Protein AF-A0A151H145-F1 (afdb_monomer)

Foldseek 3Di:
DVVVLCVVLVVLVHDDDFDDDPPDDPLVRLVVCVVVVPQKDWADDPVCVVVQKIWIWGQDQDPPPPRPDSPDPDDDDTDGDIGHSVCVNVVVVVVCVVRNDPVVVVCCVVPVVVVVVVPVPD

pLDDT: mean 77.48, std 17.02, range [38.91, 95.38]

Mean predicted aligned error: 9.61 Å

Organism: NCBI:txid1130821

Structure (mmCIF, N/CA/C/O backbone):
data_AF-A0A151H145-F1
#
_entry.id   AF-A0A151H145-F1
#
loop_
_atom_site.group_PDB
_atom_site.id
_atom_site.type_symbol
_atom_site.label_atom_id
_atom_site.label_alt_id
_atom_site.label_comp_id
_atom_site.label_asym_id
_atom_site.label_entity_id
_atom_site.label_seq_id
_atom_site.pdbx_PDB_ins_code
_atom_site.Cartn_x
_atom_site.Cartn_y
_atom_site.Cartn_z
_atom_site.occupancy
_atom_site.B_iso_or_equiv
_atom_site.auth_seq_id
_atom_site.auth_comp_id
_atom_site.auth_asym_id
_atom_site.auth_atom_id
_atom_site.pdbx_PDB_model_num
ATOM 1 N N . ALA A 1 1 ? -4.486 -5.793 12.454 1.00 76.81 1 ALA A N 1
ATOM 2 C CA . ALA A 1 1 ? -4.922 -4.891 11.367 1.00 76.81 1 ALA A CA 1
ATOM 3 C C . ALA A 1 1 ? -3.939 -4.866 10.193 1.00 76.81 1 ALA A C 1
ATOM 5 O O . ALA A 1 1 ? -4.302 -5.355 9.131 1.00 76.81 1 ALA A O 1
ATOM 6 N N . CYS A 1 2 ? -2.694 -4.400 10.375 1.00 83.75 2 CYS A N 1
ATOM 7 C CA . CYS A 1 2 ? -1.721 -4.218 9.281 1.00 83.75 2 CYS A CA 1
ATOM 8 C C . CYS A 1 2 ? -1.494 -5.469 8.417 1.00 83.75 2 CYS A C 1
ATOM 10 O O . CYS A 1 2 ? -1.512 -5.377 7.197 1.00 83.75 2 CYS A O 1
ATOM 12 N N . MET A 1 3 ? -1.371 -6.648 9.036 1.00 87.69 3 MET A N 1
ATOM 13 C CA . MET A 1 3 ? -1.197 -7.913 8.310 1.00 87.69 3 MET A CA 1
ATOM 14 C C . MET A 1 3 ? -2.412 -8.286 7.442 1.00 87.69 3 MET A C 1
ATOM 16 O O . MET A 1 3 ? -2.244 -8.826 6.354 1.00 87.69 3 MET A O 1
ATOM 20 N N . SER A 1 4 ? -3.634 -7.967 7.886 1.00 89.25 4 SER A N 1
ATOM 21 C CA . SER A 1 4 ? -4.854 -8.222 7.103 1.00 89.25 4 SER A CA 1
ATOM 22 C C . SER A 1 4 ? -4.937 -7.291 5.892 1.00 89.25 4 SER A C 1
ATOM 24 O O . SER A 1 4 ? -5.194 -7.744 4.776 1.00 89.25 4 SER A O 1
ATOM 26 N N . VAL A 1 5 ? -4.638 -6.002 6.097 1.00 90.69 5 VAL A N 1
ATOM 27 C CA . VAL A 1 5 ? -4.595 -4.999 5.023 1.00 90.69 5 VAL A CA 1
ATOM 28 C C . VAL A 1 5 ? -3.512 -5.353 4.003 1.00 90.69 5 VAL A C 1
ATOM 30 O O . VAL A 1 5 ? -3.805 -5.428 2.813 1.00 90.69 5 VAL A O 1
ATOM 33 N N . ALA A 1 6 ? -2.297 -5.676 4.457 1.00 91.81 6 ALA A N 1
ATOM 34 C CA . ALA A 1 6 ? -1.222 -6.154 3.589 1.00 91.81 6 ALA A CA 1
ATOM 35 C C . ALA A 1 6 ? -1.636 -7.418 2.818 1.00 91.81 6 ALA A C 1
ATOM 37 O O . ALA A 1 6 ? -1.469 -7.477 1.604 1.00 91.81 6 ALA A O 1
ATOM 38 N N . GLY A 1 7 ? -2.282 -8.379 3.484 1.00 92.94 7 GLY A N 1
ATOM 39 C CA . GLY A 1 7 ? -2.840 -9.565 2.835 1.00 92.94 7 GLY A CA 1
ATOM 40 C C . GLY A 1 7 ? -3.872 -9.244 1.750 1.00 92.94 7 GLY A C 1
ATOM 41 O O . GLY A 1 7 ? -3.889 -9.901 0.710 1.00 92.94 7 GLY A O 1
ATOM 42 N N . SER A 1 8 ? -4.710 -8.224 1.951 1.00 92.44 8 SER A N 1
ATOM 43 C CA . SER A 1 8 ? -5.657 -7.747 0.933 1.00 92.44 8 SER A CA 1
ATOM 44 C C . SER A 1 8 ? -4.944 -7.169 -0.291 1.00 92.44 8 SER A C 1
ATOM 46 O O . SER A 1 8 ? -5.309 -7.481 -1.428 1.00 92.44 8 SER A O 1
ATOM 48 N N . LEU A 1 9 ? -3.882 -6.390 -0.071 1.00 93.75 9 LEU A N 1
ATOM 49 C CA . LEU A 1 9 ? -3.044 -5.846 -1.141 1.00 93.75 9 LEU A CA 1
ATOM 50 C C . LEU A 1 9 ? -2.334 -6.963 -1.920 1.00 93.75 9 LEU A C 1
ATOM 52 O O . LEU A 1 9 ? -2.397 -6.979 -3.150 1.00 93.75 9 LEU A O 1
ATOM 56 N N . TRP A 1 10 ? -1.766 -7.954 -1.227 1.00 95.00 10 TRP A N 1
ATOM 57 C CA . TRP A 1 10 ? -1.101 -9.099 -1.857 1.00 95.00 10 TRP A CA 1
ATOM 58 C C . TRP A 1 10 ? -2.048 -9.928 -2.722 1.00 95.00 10 TRP A C 1
ATOM 60 O O . TRP A 1 10 ? -1.717 -10.235 -3.864 1.00 95.00 10 TRP A O 1
ATOM 70 N N . ARG A 1 11 ? -3.260 -10.232 -2.231 1.00 95.38 11 ARG A N 1
ATOM 71 C CA . ARG A 1 11 ? -4.295 -10.924 -3.027 1.00 95.38 11 ARG A CA 1
ATOM 72 C C . ARG A 1 11 ? -4.690 -10.150 -4.284 1.00 95.38 11 ARG A C 1
ATOM 74 O O . ARG A 1 11 ? -5.147 -10.741 -5.253 1.00 95.38 11 ARG A O 1
ATOM 81 N N . ASN A 1 12 ? -4.497 -8.835 -4.271 1.00 93.94 12 ASN A N 1
ATOM 82 C CA . ASN A 1 12 ? -4.741 -7.953 -5.401 1.00 93.94 12 ASN A CA 1
ATOM 83 C C . ASN A 1 12 ? -3.520 -7.765 -6.317 1.00 93.94 12 ASN A C 1
ATOM 85 O O . ASN A 1 12 ? -3.607 -6.962 -7.247 1.00 93.94 12 ASN A O 1
ATOM 89 N N . GLY A 1 13 ? -2.413 -8.478 -6.086 1.00 91.69 13 GLY A N 1
ATOM 90 C CA . GLY A 1 13 ? -1.184 -8.368 -6.876 1.00 91.69 13 GLY A CA 1
ATOM 91 C C . GLY A 1 13 ? -0.354 -7.118 -6.569 1.00 91.69 13 GLY A C 1
ATOM 92 O O . GLY A 1 13 ? 0.502 -6.741 -7.363 1.00 91.69 13 GLY A O 1
ATOM 93 N N . ILE A 1 14 ? -0.611 -6.451 -5.441 1.00 92.38 14 ILE A N 1
ATOM 94 C CA . ILE A 1 14 ? 0.125 -5.260 -5.015 1.00 92.38 14 ILE A CA 1
ATOM 95 C C . ILE A 1 14 ? 1.194 -5.701 -4.019 1.00 92.38 14 ILE A C 1
ATOM 97 O O . ILE A 1 14 ? 0.879 -6.215 -2.945 1.00 92.38 14 ILE A O 1
ATOM 101 N N . ALA A 1 15 ? 2.461 -5.482 -4.366 1.00 9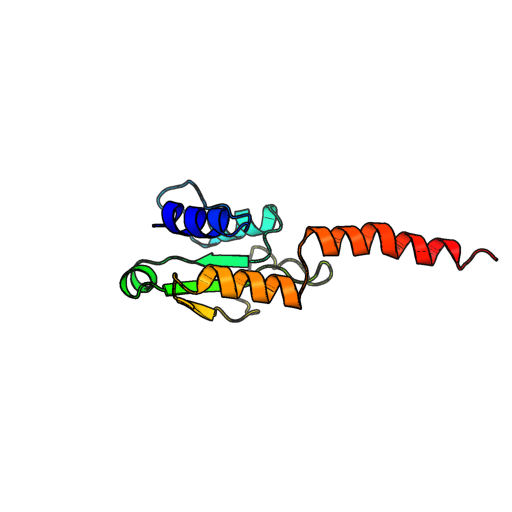1.44 15 ALA A N 1
ATOM 102 C CA . ALA A 1 15 ? 3.562 -5.687 -3.437 1.00 91.44 15 ALA A CA 1
ATOM 103 C C . ALA A 1 15 ? 3.470 -4.656 -2.303 1.00 91.44 15 ALA A C 1
ATOM 105 O O . ALA A 1 15 ? 3.462 -3.450 -2.544 1.00 91.44 15 ALA A O 1
ATOM 106 N N . ALA A 1 16 ? 3.381 -5.142 -1.069 1.00 92.19 16 ALA A N 1
ATOM 107 C CA . ALA A 1 16 ? 3.264 -4.315 0.123 1.00 92.19 16 ALA A CA 1
ATOM 108 C C . ALA A 1 16 ? 4.075 -4.926 1.265 1.00 92.19 16 ALA A C 1
ATOM 110 O O . ALA A 1 16 ? 4.171 -6.147 1.384 1.00 92.19 16 ALA A O 1
ATOM 111 N N . GLU A 1 17 ? 4.612 -4.078 2.131 1.00 90.25 17 GLU A N 1
ATOM 112 C CA . GLU A 1 17 ? 5.292 -4.481 3.357 1.00 90.25 1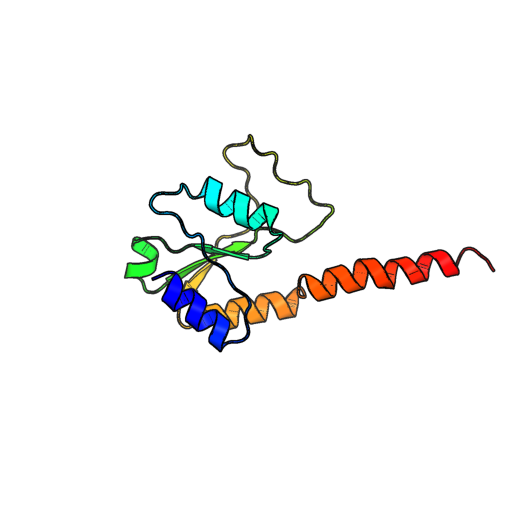7 GLU A CA 1
ATOM 113 C C . GLU A 1 17 ? 4.788 -3.615 4.510 1.00 90.25 17 GLU A C 1
ATOM 115 O O . GLU A 1 17 ? 4.341 -2.487 4.307 1.00 90.25 17 GLU A O 1
ATOM 120 N N . PHE A 1 18 ? 4.851 -4.141 5.729 1.00 88.50 18 PHE A N 1
ATOM 121 C CA . PHE A 1 18 ? 4.508 -3.398 6.935 1.00 88.50 18 PHE A CA 1
ATOM 122 C C . PHE A 1 18 ? 5.654 -3.478 7.940 1.00 88.50 18 PHE A C 1
ATOM 124 O O . PHE A 1 18 ? 6.476 -4.393 7.910 1.00 88.50 18 PHE A O 1
ATOM 131 N N . PHE A 1 19 ? 5.734 -2.488 8.824 1.00 85.06 19 PHE A N 1
ATOM 132 C CA . PHE A 1 19 ? 6.811 -2.402 9.800 1.00 85.06 19 PHE A CA 1
ATOM 133 C C . PHE A 1 19 ? 6.584 -3.379 10.971 1.00 85.06 19 PHE A C 1
ATOM 135 O O . PHE A 1 19 ? 5.546 -3.337 11.631 1.00 85.06 19 PHE A O 1
ATOM 142 N N . TYR A 1 20 ? 7.574 -4.232 11.257 1.00 73.06 20 TYR A N 1
ATOM 143 C CA . TYR A 1 20 ? 7.533 -5.261 12.309 1.00 73.06 20 TYR A CA 1
ATOM 144 C C . TYR A 1 20 ? 8.192 -4.784 13.612 1.00 73.06 20 TYR A C 1
ATOM 146 O O . TYR A 1 20 ? 9.213 -5.315 14.043 1.00 73.06 20 TYR A O 1
ATOM 154 N N . GLY A 1 21 ? 7.629 -3.764 14.256 1.00 76.94 21 GLY A N 1
ATOM 155 C CA . GLY A 1 21 ? 8.107 -3.340 15.571 1.00 76.94 21 GLY A CA 1
ATOM 156 C C . GLY A 1 21 ? 7.030 -2.641 16.380 1.00 76.94 21 GLY A C 1
ATOM 157 O O . GLY A 1 21 ? 6.473 -1.630 15.952 1.00 76.94 21 GLY A O 1
ATOM 158 N N . ALA A 1 22 ? 6.749 -3.189 17.561 1.00 72.06 22 ALA A N 1
ATOM 159 C CA . ALA A 1 22 ? 5.801 -2.610 18.499 1.00 72.06 22 ALA A CA 1
ATOM 160 C C . ALA A 1 22 ? 6.284 -1.226 18.967 1.00 72.06 22 ALA A C 1
ATOM 162 O O . ALA A 1 22 ? 7.463 -1.041 19.269 1.00 72.06 22 ALA A O 1
ATOM 163 N N . GLY A 1 23 ? 5.382 -0.241 19.002 1.00 72.12 23 GLY A N 1
ATOM 164 C CA . GLY A 1 23 ? 5.661 1.101 19.530 1.00 72.12 23 GLY A CA 1
ATOM 165 C C . GLY A 1 23 ? 6.624 1.963 18.702 1.00 72.12 23 GLY A C 1
ATOM 166 O O . GLY A 1 23 ? 7.046 3.025 19.162 1.00 72.12 23 GLY A O 1
ATOM 167 N N . ALA A 1 24 ? 6.997 1.549 17.487 1.00 79.31 24 ALA A N 1
ATOM 168 C CA . ALA A 1 24 ? 7.862 2.359 16.640 1.00 79.31 24 ALA A CA 1
ATOM 169 C C . ALA A 1 24 ? 7.142 3.629 16.164 1.00 79.31 24 ALA A C 1
ATOM 171 O O . ALA A 1 24 ? 6.093 3.558 15.522 1.00 79.31 24 ALA A O 1
ATOM 172 N N . LYS A 1 25 ? 7.742 4.793 16.441 1.00 85.56 25 LYS A N 1
ATOM 173 C CA . LYS A 1 25 ? 7.236 6.102 16.003 1.00 85.56 25 LYS A CA 1
ATOM 174 C C . LYS A 1 25 ? 7.074 6.148 14.482 1.00 85.56 25 LYS A C 1
ATOM 176 O O . LYS A 1 25 ? 7.926 5.625 13.761 1.00 85.56 25 LYS A O 1
ATOM 181 N N . LEU A 1 26 ? 6.047 6.857 14.009 1.00 83.69 26 LEU A N 1
ATOM 182 C CA . LEU A 1 26 ? 5.736 7.018 12.583 1.00 83.69 26 LEU A CA 1
ATOM 183 C C . LEU A 1 26 ? 6.962 7.438 11.757 1.00 83.69 26 LEU A C 1
ATOM 185 O O . LEU A 1 26 ? 7.228 6.825 10.731 1.00 83.69 26 LEU A O 1
ATOM 189 N N . LYS A 1 27 ? 7.773 8.384 12.259 1.00 84.56 27 LYS A N 1
ATOM 190 C CA . LYS A 1 27 ? 9.019 8.825 11.604 1.00 84.56 27 LYS A CA 1
ATOM 191 C C . LYS A 1 27 ? 9.934 7.650 11.231 1.00 84.56 27 LYS A C 1
ATOM 193 O O . LYS A 1 27 ? 10.353 7.547 10.091 1.00 84.56 27 LYS A O 1
ATOM 198 N N . LYS A 1 28 ? 10.160 6.705 12.150 1.00 86.19 28 LYS A N 1
ATOM 199 C CA . LYS A 1 28 ? 11.022 5.534 11.905 1.00 86.19 28 LYS A CA 1
ATOM 200 C C . LYS A 1 28 ? 10.438 4.594 10.844 1.00 86.19 28 LYS A C 1
ATOM 202 O O . LYS A 1 28 ? 11.185 3.987 10.080 1.00 86.19 28 LYS A O 1
ATOM 207 N N . GLN A 1 29 ? 9.111 4.460 10.803 1.00 88.19 29 GLN A N 1
ATOM 208 C CA . GLN A 1 29 ? 8.426 3.657 9.786 1.00 88.19 29 GLN A CA 1
ATOM 209 C C . GLN A 1 29 ? 8.533 4.322 8.404 1.00 88.19 29 GLN A C 1
ATOM 211 O O . GLN A 1 29 ? 8.815 3.642 7.419 1.00 88.19 29 GLN A O 1
ATOM 216 N N . MET A 1 30 ? 8.386 5.649 8.350 1.00 85.75 30 MET A N 1
ATOM 217 C CA . MET A 1 30 ? 8.582 6.447 7.137 1.00 85.75 30 MET A CA 1
ATOM 218 C C . MET A 1 30 ? 10.029 6.385 6.644 1.00 85.75 30 MET A C 1
ATOM 220 O O . MET A 1 30 ? 10.250 6.142 5.464 1.00 85.75 30 MET A O 1
ATOM 224 N N . ASP A 1 31 ? 11.011 6.520 7.538 1.00 84.50 31 ASP A N 1
ATOM 225 C CA . ASP A 1 31 ? 12.434 6.423 7.195 1.00 84.50 31 ASP A CA 1
ATOM 226 C C . ASP A 1 31 ? 12.752 5.074 6.530 1.00 84.50 31 ASP A C 1
ATOM 228 O O . ASP A 1 31 ? 13.456 5.025 5.522 1.00 84.50 31 ASP A O 1
ATOM 232 N N . MET A 1 32 ? 12.181 3.978 7.043 1.00 85.19 32 MET A N 1
ATOM 233 C CA . MET A 1 32 ? 12.315 2.645 6.448 1.00 85.19 32 MET A CA 1
ATOM 234 C C . MET A 1 32 ? 11.682 2.574 5.051 1.00 85.19 32 MET A C 1
ATOM 236 O O . MET A 1 32 ? 12.318 2.084 4.115 1.00 85.19 32 MET A O 1
ATOM 240 N N . ALA A 1 33 ? 10.467 3.105 4.884 1.00 86.75 33 ALA A N 1
ATOM 241 C CA . ALA A 1 33 ? 9.797 3.154 3.586 1.00 86.75 33 ALA A CA 1
ATOM 242 C C . ALA A 1 33 ? 10.599 3.975 2.560 1.00 86.75 33 ALA A C 1
ATOM 244 O O . ALA A 1 33 ? 10.762 3.557 1.412 1.00 86.75 33 ALA A O 1
ATOM 245 N N . CYS A 1 34 ? 11.192 5.089 2.994 1.00 83.12 34 CYS A N 1
ATOM 246 C CA . CYS A 1 34 ? 12.067 5.921 2.176 1.00 83.12 34 CYS A CA 1
ATOM 247 C C . CYS A 1 34 ? 13.363 5.207 1.779 1.00 83.12 34 CYS A C 1
ATOM 249 O O . CYS A 1 34 ? 13.733 5.225 0.605 1.00 83.12 34 CYS A O 1
ATOM 251 N N . GLN A 1 35 ? 14.034 4.535 2.719 1.00 83.62 35 GLN A N 1
ATOM 252 C CA . GLN A 1 35 ? 15.242 3.747 2.435 1.00 83.62 35 GLN A CA 1
ATOM 253 C C . GLN A 1 35 ? 14.979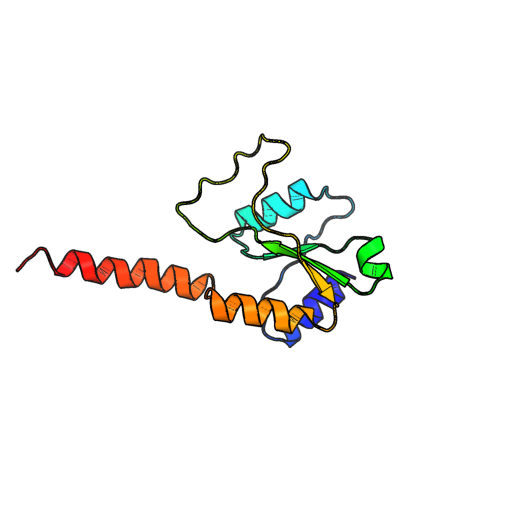 2.646 1.403 1.00 83.62 35 GLN A C 1
ATOM 255 O O . GLN A 1 35 ? 15.818 2.386 0.544 1.00 83.62 35 GLN A O 1
ATOM 260 N N . ARG A 1 36 ? 13.790 2.041 1.451 1.00 84.31 36 ARG A N 1
ATOM 261 C CA . ARG A 1 36 ? 13.351 1.005 0.508 1.00 84.31 36 ARG A CA 1
ATOM 262 C C . ARG A 1 36 ? 12.759 1.550 -0.790 1.00 84.31 36 ARG A C 1
ATOM 264 O O . ARG A 1 36 ? 12.321 0.761 -1.621 1.00 84.31 36 ARG A O 1
ATOM 271 N N . ARG A 1 37 ? 12.758 2.876 -0.984 1.00 80.62 37 ARG A N 1
ATOM 272 C CA . ARG A 1 37 ? 12.196 3.545 -2.171 1.00 80.62 37 ARG A CA 1
ATOM 273 C C . ARG A 1 37 ? 10.729 3.170 -2.418 1.00 80.62 37 ARG A C 1
ATOM 275 O O . ARG A 1 37 ? 10.300 3.009 -3.561 1.00 80.62 37 ARG A O 1
ATOM 282 N N . ILE A 1 38 ? 9.962 3.018 -1.340 1.00 87.25 38 ILE A N 1
ATOM 283 C CA . ILE A 1 38 ? 8.531 2.731 -1.415 1.00 87.25 38 ILE A CA 1
ATOM 284 C C . ILE A 1 38 ? 7.803 4.034 -1.783 1.00 87.25 38 ILE A C 1
ATOM 286 O O . ILE A 1 38 ? 7.947 5.020 -1.063 1.00 87.25 38 ILE A O 1
ATOM 290 N N . PRO A 1 39 ? 7.020 4.069 -2.875 1.00 86.75 39 PRO A N 1
ATOM 291 C CA . PRO A 1 39 ? 6.402 5.303 -3.363 1.00 86.75 39 PRO A CA 1
ATOM 292 C C . PRO A 1 39 ? 5.152 5.717 -2.579 1.00 86.75 39 PRO A C 1
ATOM 294 O O . PRO A 1 39 ? 4.813 6.896 -2.560 1.00 86.75 39 PRO A O 1
ATOM 297 N N . LEU A 1 40 ? 4.473 4.759 -1.944 1.00 89.69 40 LEU A N 1
ATOM 298 C CA . LEU A 1 40 ? 3.221 4.957 -1.221 1.00 89.69 40 LEU A CA 1
ATOM 299 C C . LEU A 1 40 ? 3.306 4.393 0.193 1.00 89.69 40 LEU A C 1
ATOM 301 O O . LEU A 1 40 ? 3.767 3.273 0.404 1.00 89.69 40 LEU A O 1
ATOM 305 N N . LEU A 1 41 ? 2.774 5.143 1.146 1.00 91.56 41 LEU A N 1
ATOM 306 C CA . LEU A 1 41 ? 2.598 4.752 2.531 1.00 91.56 41 LEU A CA 1
ATOM 307 C C . LEU A 1 41 ? 1.109 4.622 2.839 1.00 91.56 41 LEU A C 1
ATOM 309 O O . LEU A 1 41 ? 0.337 5.548 2.608 1.00 91.56 41 LEU A O 1
ATOM 313 N N . VAL A 1 42 ? 0.719 3.487 3.410 1.00 92.56 42 VAL A N 1
ATOM 314 C CA . VAL A 1 42 ? -0.621 3.286 3.967 1.00 92.56 42 VAL A CA 1
ATOM 315 C C . VAL A 1 42 ? -0.519 3.404 5.483 1.00 92.56 42 VAL A C 1
ATOM 317 O O . VAL A 1 42 ? 0.164 2.608 6.127 1.00 92.56 42 VAL A O 1
ATOM 320 N N . ILE A 1 43 ? -1.185 4.404 6.051 1.00 91.06 43 ILE A N 1
ATOM 321 C CA . ILE A 1 43 ? -1.180 4.710 7.479 1.00 91.06 43 ILE A CA 1
ATOM 322 C C . ILE A 1 43 ? -2.481 4.191 8.096 1.00 91.06 43 ILE A C 1
ATOM 324 O O . ILE A 1 43 ? -3.580 4.520 7.647 1.00 91.06 43 ILE A O 1
ATOM 328 N N . LEU A 1 44 ? -2.333 3.378 9.143 1.00 89.75 44 LEU A N 1
ATOM 329 C CA . LEU A 1 44 ? -3.426 2.764 9.896 1.00 89.75 44 LEU A CA 1
ATOM 330 C C . LEU A 1 44 ? -3.319 3.193 11.364 1.00 89.75 44 LEU A C 1
ATOM 332 O O . LEU A 1 44 ? -2.543 2.605 12.120 1.00 89.75 44 LEU A O 1
ATOM 336 N N . GLY A 1 45 ? -4.061 4.228 11.757 1.00 86.75 45 GLY A N 1
ATOM 337 C CA . GLY A 1 45 ? -4.224 4.622 13.157 1.00 86.75 45 GLY A CA 1
ATOM 338 C C . GLY A 1 45 ? -5.457 3.979 13.793 1.00 86.75 45 GLY A C 1
ATOM 339 O O . GLY A 1 45 ? -6.263 3.333 13.122 1.00 86.75 45 GLY A O 1
ATOM 340 N N . GLU A 1 46 ? -5.612 4.138 15.108 1.00 86.44 46 GLU A N 1
ATOM 341 C CA . GLU A 1 46 ? -6.772 3.594 15.831 1.00 86.44 46 GLU A CA 1
ATOM 342 C C . GLU A 1 46 ? -8.095 4.174 15.321 1.00 86.44 46 GLU A C 1
ATOM 344 O O . GLU A 1 46 ? -9.078 3.449 15.178 1.00 86.44 46 GLU A O 1
ATOM 349 N N . GLU A 1 47 ? -8.112 5.466 15.004 1.00 87.31 47 GLU A N 1
ATOM 350 C CA . GLU A 1 47 ? -9.303 6.169 14.533 1.00 87.31 47 GLU A CA 1
ATOM 351 C C . GLU A 1 47 ? -9.688 5.755 13.107 1.00 87.31 47 GLU A C 1
ATOM 353 O O . GLU A 1 47 ? -10.863 5.519 12.830 1.00 87.31 47 GLU A O 1
ATOM 358 N N . GLU A 1 48 ? -8.711 5.607 12.211 1.00 86.44 48 GLU A N 1
ATOM 359 C CA . GLU A 1 48 ? -8.938 5.114 10.849 1.00 86.44 48 GLU A CA 1
ATOM 360 C C . GLU A 1 48 ? -9.453 3.666 10.870 1.00 86.44 48 GLU A C 1
ATOM 362 O O . GLU A 1 48 ? -10.417 3.331 10.181 1.00 86.44 48 GLU A O 1
ATOM 367 N N . LEU A 1 49 ? -8.901 2.816 11.743 1.00 87.25 49 LEU A N 1
ATOM 368 C CA . LEU A 1 49 ? -9.375 1.440 11.905 1.00 87.25 49 LEU A CA 1
ATOM 369 C C . LEU A 1 49 ? -10.810 1.366 12.437 1.00 87.25 49 LEU A C 1
ATOM 371 O O . LEU A 1 49 ? -11.573 0.523 11.970 1.00 87.25 49 LEU A O 1
ATOM 375 N N . LYS A 1 50 ? -11.207 2.256 13.358 1.00 89.12 50 LYS A N 1
ATOM 376 C CA . LYS A 1 50 ? -12.606 2.357 13.818 1.00 89.12 50 LYS A CA 1
ATOM 377 C C . LYS A 1 50 ? -13.557 2.754 12.686 1.00 89.12 50 LYS A C 1
ATOM 379 O O . LYS A 1 50 ? -14.692 2.289 12.666 1.00 89.12 50 LYS A O 1
ATOM 384 N N . ARG A 1 51 ? -13.100 3.590 11.747 1.00 89.75 51 ARG A N 1
ATOM 385 C CA . ARG A 1 51 ? -13.877 4.027 10.573 1.00 89.75 51 ARG A CA 1
ATOM 386 C C . ARG A 1 51 ? -13.795 3.074 9.378 1.00 89.75 51 ARG A C 1
ATOM 388 O O . ARG A 1 51 ? -14.447 3.328 8.371 1.00 89.75 51 ARG A O 1
ATOM 395 N N . ASN A 1 52 ? -13.025 1.989 9.471 1.00 91.38 52 ASN A N 1
ATOM 396 C CA . ASN A 1 52 ? -12.719 1.104 8.343 1.00 91.38 52 ASN A CA 1
ATOM 397 C C . ASN A 1 52 ? -12.082 1.855 7.150 1.00 91.38 52 ASN A C 1
ATOM 399 O O . ASN A 1 52 ? -12.341 1.555 5.980 1.00 91.38 52 ASN A O 1
ATOM 403 N N . THR A 1 53 ? -11.239 2.843 7.453 1.00 93.50 53 THR A N 1
ATOM 404 C CA . THR A 1 53 ? -10.480 3.637 6.482 1.00 93.50 53 THR A CA 1
ATOM 405 C C . THR A 1 53 ? -8.973 3.507 6.715 1.00 93.50 53 THR A C 1
ATOM 407 O O . THR A 1 53 ? -8.506 2.911 7.687 1.00 93.50 53 THR A O 1
ATOM 410 N N . ALA A 1 54 ? -8.190 4.018 5.772 1.00 93.88 54 ALA A N 1
ATOM 411 C CA . ALA A 1 54 ? -6.752 4.202 5.861 1.00 93.88 54 ALA A CA 1
ATOM 412 C C . ALA A 1 54 ? -6.382 5.535 5.224 1.00 93.88 54 ALA A C 1
ATOM 414 O O . ALA A 1 54 ? -7.050 5.992 4.299 1.00 93.88 54 ALA A O 1
ATOM 415 N N . LYS A 1 55 ? -5.278 6.129 5.670 1.00 92.50 55 LYS A N 1
ATOM 416 C CA . LYS A 1 55 ? -4.700 7.285 4.986 1.00 92.50 55 LYS A CA 1
ATOM 417 C C . LYS A 1 55 ? -3.616 6.818 4.036 1.00 92.50 55 LYS A C 1
ATOM 419 O O . LYS A 1 55 ? -2.701 6.103 4.442 1.00 92.50 55 LYS A O 1
ATOM 424 N N . VAL A 1 56 ? -3.720 7.214 2.777 1.00 92.06 56 VAL A N 1
ATOM 425 C CA . VAL A 1 56 ? -2.701 6.958 1.765 1.00 92.06 56 VAL A CA 1
ATOM 426 C C . VAL A 1 56 ? -1.888 8.224 1.595 1.00 92.06 56 VAL A C 1
ATOM 428 O O . VAL A 1 56 ? -2.427 9.289 1.306 1.00 92.06 56 VAL A O 1
ATOM 431 N N . ARG A 1 57 ? -0.582 8.097 1.798 1.00 88.44 57 ARG A N 1
ATOM 432 C CA . ARG A 1 57 ? 0.378 9.177 1.641 1.00 88.44 57 ARG A CA 1
ATOM 433 C C . ARG A 1 57 ? 1.405 8.805 0.593 1.00 88.44 57 ARG A C 1
ATOM 435 O O . ARG A 1 57 ? 1.992 7.728 0.627 1.00 88.44 57 ARG A O 1
ATOM 442 N N . GLN A 1 58 ? 1.652 9.728 -0.309 1.00 86.19 58 GLN A N 1
ATOM 443 C CA . GLN A 1 58 ? 2.732 9.641 -1.272 1.00 86.19 58 GLN A CA 1
ATOM 444 C C . GLN A 1 58 ? 4.060 9.993 -0.591 1.00 86.19 58 GLN A C 1
ATOM 446 O O . GLN A 1 58 ? 4.111 10.854 0.286 1.00 86.19 58 GLN A O 1
ATOM 451 N N . LEU A 1 59 ? 5.107 9.232 -0.907 1.00 79.69 59 LEU A N 1
ATOM 452 C CA . LEU A 1 59 ? 6.447 9.435 -0.348 1.00 79.69 59 LEU A CA 1
ATOM 453 C C . LEU A 1 59 ? 7.471 9.838 -1.409 1.00 79.69 59 LEU A C 1
ATOM 455 O O . LEU A 1 59 ? 8.441 10.518 -1.084 1.00 79.69 59 LEU A O 1
ATOM 459 N N . TRP A 1 60 ? 7.311 9.355 -2.644 1.00 68.69 60 TRP A N 1
ATOM 460 C CA . TRP A 1 60 ? 8.284 9.563 -3.713 1.00 68.69 60 TRP A CA 1
ATOM 461 C C . TRP A 1 60 ? 7.603 9.648 -5.064 1.00 68.69 60 TRP A C 1
ATOM 463 O O . TRP A 1 60 ? 6.892 8.714 -5.448 1.00 68.69 60 TRP A O 1
ATOM 473 N N . TYR A 1 61 ? 7.951 10.685 -5.824 1.00 58.38 61 TYR A N 1
ATOM 474 C CA . TYR A 1 61 ? 7.611 10.762 -7.241 1.00 58.38 61 TYR A CA 1
ATOM 475 C C . TYR A 1 61 ? 8.747 11.032 -8.197 1.00 58.38 61 TYR A C 1
ATOM 477 O O . TYR A 1 61 ? 8.654 10.617 -9.349 1.00 58.38 61 TYR A O 1
ATOM 485 N N . ASP A 1 62 ? 9.827 11.634 -7.726 1.00 54.25 62 ASP A N 1
ATOM 486 C CA . ASP A 1 62 ? 10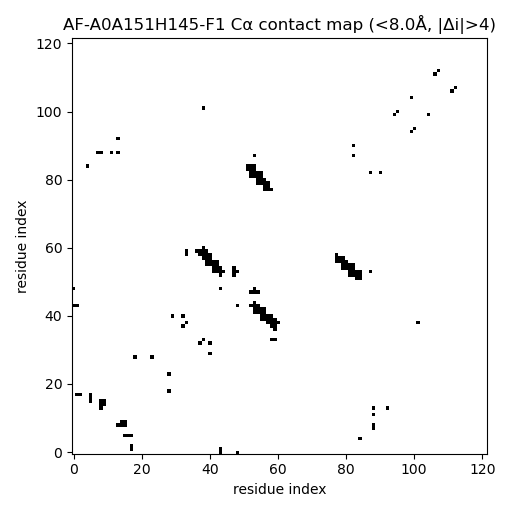.875 12.095 -8.612 1.00 54.25 62 ASP A CA 1
ATOM 487 C C . ASP A 1 62 ? 12.250 11.848 -7.989 1.00 54.25 62 ASP A C 1
ATOM 489 O O . ASP A 1 62 ? 12.413 11.959 -6.771 1.00 54.25 62 ASP A O 1
ATOM 493 N N . ASP A 1 63 ? 13.228 11.459 -8.808 1.00 51.25 63 ASP A N 1
ATOM 494 C CA . ASP A 1 63 ? 14.618 11.314 -8.346 1.00 51.25 63 ASP A CA 1
ATOM 495 C C . ASP A 1 63 ? 15.280 12.685 -8.172 1.00 51.25 63 ASP A C 1
ATOM 497 O O . ASP A 1 63 ? 16.226 12.795 -7.392 1.00 51.25 63 ASP A O 1
ATOM 501 N N . ASP A 1 64 ? 14.757 13.712 -8.855 1.00 49.31 64 ASP A N 1
ATOM 502 C CA . ASP A 1 64 ? 15.287 15.076 -8.865 1.00 49.31 64 ASP A CA 1
ATOM 503 C C . ASP A 1 64 ? 14.695 15.962 -7.754 1.00 49.31 64 ASP A C 1
ATOM 505 O O . ASP A 1 64 ? 15.227 17.031 -7.439 1.00 49.31 64 ASP A O 1
ATOM 509 N N . VAL A 1 65 ? 13.629 15.508 -7.083 1.00 52.53 65 VAL A N 1
ATOM 510 C CA . VAL A 1 65 ? 13.113 16.176 -5.883 1.00 52.53 65 VAL A CA 1
ATOM 511 C C . VAL A 1 65 ? 13.996 15.787 -4.701 1.00 52.53 65 VAL A C 1
ATOM 513 O O . VAL A 1 65 ? 14.058 14.631 -4.275 1.00 52.53 65 VAL A O 1
ATOM 516 N N . LYS A 1 66 ? 14.720 16.789 -4.191 1.00 46.78 66 LYS A N 1
ATOM 517 C CA . LYS A 1 66 ? 15.640 16.701 -3.053 1.00 46.78 66 LYS A CA 1
ATOM 518 C C . LYS A 1 66 ? 15.025 15.843 -1.946 1.00 46.78 66 LYS A C 1
ATOM 520 O O . LYS A 1 66 ? 13.923 16.128 -1.478 1.00 46.78 66 LYS A O 1
ATOM 525 N N . ARG A 1 67 ? 15.747 14.793 -1.533 1.00 51.91 67 ARG A N 1
ATOM 526 C CA . ARG A 1 67 ? 15.344 13.956 -0.393 1.00 51.91 67 ARG A CA 1
ATOM 527 C C . ARG A 1 67 ? 15.020 14.893 0.772 1.00 51.91 67 ARG A C 1
ATOM 529 O O . ARG A 1 67 ? 15.873 15.739 1.051 1.00 51.91 67 ARG A O 1
ATOM 536 N N . PRO A 1 68 ? 13.859 14.765 1.434 1.00 51.53 68 PRO A N 1
ATOM 537 C CA . PRO A 1 68 ? 13.569 15.592 2.592 1.00 51.53 68 PRO A CA 1
ATOM 538 C C . PRO A 1 68 ? 14.691 15.377 3.607 1.00 51.53 68 PRO A C 1
ATOM 540 O O . PRO A 1 68 ? 14.951 14.251 4.039 1.00 51.53 68 PRO A O 1
ATOM 543 N N . ASP A 1 69 ? 15.426 16.445 3.900 1.00 47.66 69 ASP A N 1
ATOM 544 C CA . ASP A 1 69 ? 16.500 16.429 4.880 1.00 47.66 69 ASP A CA 1
ATOM 545 C C . ASP A 1 69 ? 15.941 15.964 6.231 1.00 47.66 69 ASP A C 1
ATOM 547 O O . ASP A 1 69 ? 14.914 16.437 6.717 1.00 47.66 69 ASP A O 1
ATOM 551 N N . THR A 1 70 ? 16.615 14.991 6.847 1.00 48.38 70 THR A N 1
ATOM 552 C CA . THR A 1 70 ? 16.132 14.215 8.004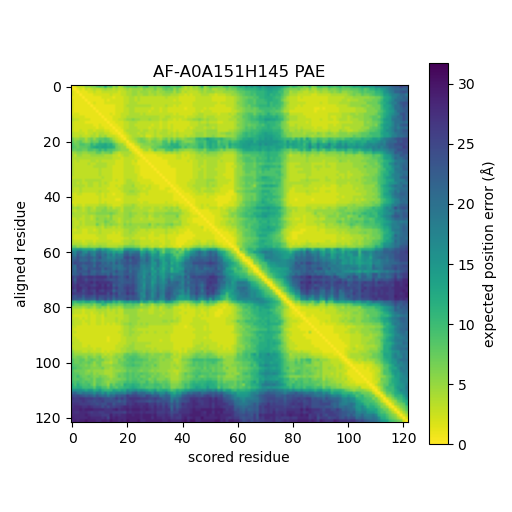 1.00 48.38 70 THR A CA 1
ATOM 553 C C . THR A 1 70 ? 15.995 15.024 9.310 1.00 48.38 70 THR A C 1
ATOM 555 O O . THR A 1 70 ? 15.848 14.435 10.389 1.00 48.38 70 THR A O 1
ATOM 558 N N . ASN A 1 71 ? 16.022 16.359 9.236 1.00 45.88 71 ASN A N 1
ATOM 559 C CA . ASN A 1 71 ? 16.082 17.269 10.377 1.00 45.88 71 ASN A CA 1
ATOM 560 C C . ASN A 1 71 ? 15.014 18.380 10.398 1.00 45.88 71 ASN A C 1
ATOM 562 O O . ASN A 1 71 ? 15.053 19.219 11.292 1.00 45.88 71 ASN A O 1
ATOM 566 N N . GLY A 1 72 ? 14.051 18.377 9.471 1.00 40.16 72 GLY A N 1
ATOM 567 C CA . GLY A 1 72 ? 12.895 19.276 9.508 1.00 40.16 72 GLY A CA 1
ATOM 568 C C . GLY A 1 72 ? 11.661 18.607 10.115 1.00 40.16 72 GLY A C 1
ATOM 569 O O . GLY A 1 72 ? 11.095 17.682 9.530 1.00 40.16 72 GLY A O 1
ATOM 570 N N . GLU A 1 73 ? 11.203 19.086 11.270 1.00 46.09 73 GLU A N 1
ATOM 571 C CA . GLU A 1 73 ? 9.784 18.994 11.619 1.00 46.09 73 GLU A CA 1
ATOM 572 C C . GLU A 1 73 ? 8.989 19.750 10.547 1.00 46.09 73 GLU A C 1
ATOM 574 O O . GLU A 1 73 ? 9.003 20.972 10.501 1.00 46.09 73 GLU A O 1
ATOM 579 N N . GLY A 1 74 ? 8.328 19.003 9.661 1.00 49.25 74 GLY A N 1
ATOM 580 C CA . GLY A 1 74 ? 7.297 19.520 8.765 1.00 49.25 74 GLY A CA 1
ATOM 581 C C . GLY A 1 74 ? 7.789 20.373 7.592 1.00 49.25 74 GLY A C 1
ATOM 582 O O . GLY A 1 74 ? 7.971 21.578 7.698 1.00 49.25 74 GLY A O 1
ATOM 583 N N . SER A 1 75 ? 7.828 19.771 6.408 1.00 38.91 75 SER A N 1
ATOM 584 C CA . SER A 1 75 ? 7.277 20.387 5.193 1.00 38.91 75 SER A CA 1
ATOM 585 C C . SER A 1 75 ? 6.876 19.245 4.259 1.00 38.91 75 SER A C 1
ATOM 587 O O . SER A 1 75 ? 7.707 18.448 3.846 1.00 38.91 75 SER A O 1
ATOM 589 N N . ALA A 1 76 ? 5.588 18.919 4.172 1.00 46.47 76 ALA A N 1
ATOM 590 C CA . ALA A 1 76 ? 4.591 19.670 3.406 1.00 46.47 76 ALA A CA 1
ATOM 591 C C . ALA A 1 76 ? 4.829 19.494 1.904 1.00 46.47 76 ALA A C 1
ATOM 593 O O . ALA A 1 76 ? 5.268 20.384 1.189 1.00 46.47 76 ALA A O 1
ATOM 594 N N . GLY A 1 77 ? 4.499 18.296 1.455 1.00 42.34 77 GLY A N 1
ATOM 595 C CA . GLY A 1 77 ? 4.154 17.986 0.088 1.00 42.34 77 GLY A CA 1
ATOM 596 C C . GLY A 1 77 ? 3.356 16.696 0.150 1.00 42.34 77 GLY A C 1
ATOM 597 O O . GLY A 1 77 ? 3.750 15.786 0.869 1.00 42.34 77 GLY A O 1
ATOM 598 N N . GLU A 1 78 ? 2.248 16.653 -0.579 1.00 51.91 78 GLU A N 1
ATOM 599 C CA . GLU A 1 78 ? 1.462 15.455 -0.886 1.00 51.91 78 GLU A CA 1
ATOM 600 C C . GLU A 1 78 ? 0.353 15.110 0.130 1.00 51.91 78 GLU A C 1
ATOM 602 O O . GLU A 1 78 ? 0.573 14.598 1.226 1.00 51.91 78 GLU A O 1
ATOM 607 N N . LYS A 1 79 ? -0.878 15.444 -0.288 1.00 65.75 79 LYS A N 1
ATOM 608 C CA . LYS A 1 79 ? -2.168 15.115 0.333 1.00 65.75 79 LYS A CA 1
ATOM 609 C C . LYS A 1 79 ? -2.167 13.700 0.913 1.00 65.75 79 LYS A C 1
ATOM 611 O O . LYS A 1 79 ? -1.977 12.732 0.183 1.00 65.75 79 LYS A O 1
ATOM 616 N N . GLU A 1 80 ? -2.464 13.591 2.203 1.00 82.56 80 GLU A N 1
ATOM 617 C CA . GLU A 1 80 ? -2.976 12.340 2.752 1.00 82.56 80 GLU A CA 1
ATOM 618 C C . GLU A 1 80 ? -4.428 12.208 2.297 1.00 82.56 80 GLU A C 1
ATOM 620 O O . GLU A 1 80 ? -5.260 13.065 2.600 1.00 82.56 80 GLU A O 1
ATOM 625 N N . GLU A 1 81 ? -4.723 11.166 1.531 1.00 88.62 81 GLU A N 1
ATOM 626 C CA . GLU A 1 81 ? -6.086 10.857 1.113 1.00 88.62 81 GLU A CA 1
ATOM 627 C C . GLU A 1 81 ? -6.657 9.782 2.038 1.00 88.62 81 GLU A C 1
ATOM 629 O O . GLU A 1 81 ? -6.046 8.726 2.219 1.00 88.62 81 GLU A O 1
ATOM 634 N N . GLU A 1 82 ? -7.807 10.053 2.661 1.00 92.06 82 GLU A N 1
ATOM 635 C CA . GLU A 1 82 ? -8.525 9.039 3.436 1.00 92.06 82 GLU A CA 1
ATOM 636 C C . GLU A 1 82 ? -9.331 8.152 2.481 1.00 92.06 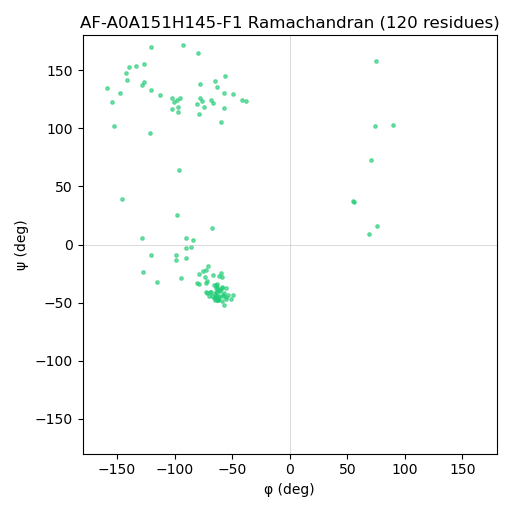82 GLU A C 1
ATOM 638 O O . GLU A 1 82 ? -10.190 8.626 1.742 1.00 92.06 82 GLU A O 1
ATOM 643 N N . VAL A 1 83 ? -9.042 6.853 2.509 1.00 93.12 83 VAL A N 1
ATOM 644 C CA . VAL A 1 83 ? -9.589 5.845 1.599 1.00 93.12 83 VAL A CA 1
ATOM 645 C C . VAL A 1 83 ? -10.194 4.710 2.416 1.00 93.12 83 VAL A C 1
ATOM 647 O O . VAL A 1 83 ? -9.622 4.274 3.414 1.00 93.12 83 VAL A O 1
ATOM 650 N N . SER A 1 84 ? -11.345 4.189 1.996 1.00 94.25 84 SER A N 1
ATOM 651 C CA . SER A 1 84 ? -11.929 2.990 2.609 1.00 94.25 84 SER A CA 1
ATOM 652 C C . SER A 1 84 ? -11.038 1.762 2.392 1.00 94.25 84 SER A C 1
ATOM 654 O O . SER A 1 84 ? -10.496 1.568 1.302 1.00 94.25 84 SER A O 1
ATOM 656 N N . LEU A 1 85 ? -10.915 0.890 3.400 1.00 91.69 85 LEU A N 1
ATOM 657 C CA . LEU A 1 85 ? -10.103 -0.330 3.292 1.00 91.69 85 LEU A CA 1
ATOM 658 C C . LEU A 1 85 ? -10.556 -1.257 2.149 1.00 91.69 85 LEU A C 1
ATOM 660 O O . LEU A 1 85 ? -9.719 -1.949 1.566 1.00 91.69 85 LEU A O 1
ATOM 664 N N . ASP A 1 86 ? -11.840 -1.228 1.788 1.00 91.94 86 ASP A N 1
ATOM 665 C CA . ASP A 1 86 ? -12.414 -2.003 0.679 1.00 91.94 86 ASP A CA 1
ATOM 666 C C . ASP A 1 86 ? -12.027 -1.461 -0.707 1.00 91.94 86 ASP A C 1
ATOM 668 O O . ASP A 1 86 ? -11.963 -2.216 -1.680 1.00 91.94 86 ASP A O 1
ATOM 672 N N . GLN A 1 87 ? -11.759 -0.153 -0.792 1.00 93.56 87 GLN A N 1
ATOM 673 C CA . GLN A 1 87 ? -11.377 0.552 -2.023 1.00 93.56 87 GLN A CA 1
ATOM 674 C C . GLN A 1 87 ? -9.862 0.777 -2.146 1.00 93.56 87 GLN A C 1
ATOM 676 O O . GLN A 1 87 ? -9.363 1.200 -3.192 1.00 93.56 87 GLN A O 1
ATOM 681 N N . LEU A 1 88 ? -9.114 0.486 -1.081 1.00 93.31 88 LEU A N 1
ATOM 682 C CA . LEU A 1 88 ? -7.679 0.718 -1.001 1.00 93.31 88 LEU A CA 1
ATOM 683 C C . LEU A 1 88 ? -6.889 0.038 -2.140 1.00 93.31 88 LEU A C 1
ATOM 685 O O . LEU A 1 88 ? -6.047 0.708 -2.746 1.00 93.31 88 LEU A O 1
ATOM 689 N N . PRO A 1 89 ? -7.139 -1.239 -2.506 1.00 94.06 89 PRO A N 1
ATOM 690 C CA . PRO A 1 89 ? -6.433 -1.857 -3.626 1.00 94.06 89 PRO A CA 1
ATOM 691 C C . PRO A 1 89 ? -6.701 -1.163 -4.967 1.00 94.06 89 PRO A C 1
ATOM 693 O O . PRO A 1 89 ? -5.790 -1.041 -5.785 1.00 94.06 89 PRO A O 1
ATOM 696 N N . GLN A 1 90 ? -7.935 -0.713 -5.205 1.00 93.69 90 GLN A N 1
ATOM 697 C CA . GLN A 1 90 ? -8.336 -0.033 -6.436 1.00 93.69 90 GLN A CA 1
ATOM 698 C C . GLN A 1 90 ? -7.652 1.330 -6.536 1.00 93.69 90 GLN A C 1
ATOM 700 O O . GLN A 1 90 ? -7.102 1.646 -7.588 1.00 93.69 90 GLN A O 1
ATOM 705 N N . VAL A 1 91 ? -7.618 2.096 -5.441 1.00 92.88 91 VAL A N 1
ATOM 706 C CA . VAL A 1 91 ? -6.947 3.403 -5.395 1.00 92.88 91 VAL A CA 1
ATOM 707 C C . VAL A 1 91 ? -5.448 3.261 -5.656 1.00 92.88 91 VAL A C 1
ATOM 709 O O . VAL A 1 91 ? -4.904 3.956 -6.512 1.00 92.88 91 VAL A O 1
ATOM 712 N N . ILE A 1 92 ? -4.782 2.303 -5.005 1.00 92.50 92 ILE A N 1
ATOM 713 C CA . ILE A 1 92 ? -3.345 2.069 -5.214 1.00 92.50 92 ILE A CA 1
ATOM 714 C C . ILE A 1 92 ? -3.055 1.636 -6.659 1.00 92.50 92 ILE A C 1
ATOM 716 O O . ILE A 1 92 ? -2.087 2.096 -7.266 1.00 92.50 92 ILE A O 1
ATOM 720 N N . LYS A 1 93 ? -3.896 0.778 -7.247 1.00 92.00 93 LYS A N 1
ATOM 721 C CA . LYS A 1 93 ? -3.768 0.394 -8.661 1.00 92.00 93 LYS A CA 1
ATOM 722 C C . LYS A 1 93 ? -3.959 1.587 -9.591 1.00 92.00 93 LYS A C 1
ATOM 724 O O . LYS A 1 93 ? -3.132 1.782 -10.473 1.00 92.00 93 LYS A O 1
ATOM 729 N N . ALA A 1 94 ? -5.003 2.387 -9.381 1.00 91.31 94 ALA A N 1
ATOM 730 C CA . ALA A 1 94 ? -5.287 3.570 -10.190 1.00 91.31 94 ALA A CA 1
ATOM 731 C C . ALA A 1 94 ? -4.114 4.557 -10.163 1.00 91.31 94 ALA A C 1
ATOM 733 O O . ALA A 1 94 ? -3.681 5.031 -11.213 1.00 91.31 94 ALA A O 1
ATOM 734 N N . TYR A 1 95 ? -3.536 4.774 -8.983 1.00 88.50 95 TYR A N 1
ATOM 735 C CA . TYR A 1 95 ? -2.319 5.555 -8.820 1.00 88.50 95 TYR A CA 1
ATOM 736 C C . TYR A 1 95 ? -1.165 4.992 -9.662 1.00 88.50 95 TYR A C 1
ATOM 738 O O . TYR A 1 95 ? -0.580 5.709 -10.473 1.00 88.50 95 TYR A O 1
ATOM 746 N N . PHE A 1 96 ? -0.863 3.693 -9.561 1.00 87.56 96 PHE A N 1
ATOM 747 C CA . PHE A 1 96 ? 0.222 3.099 -10.351 1.00 87.56 96 PHE A CA 1
ATOM 748 C C . PHE A 1 96 ? -0.064 3.078 -11.858 1.00 87.56 96 PHE A C 1
ATOM 750 O O . PHE A 1 96 ? 0.880 3.122 -12.644 1.00 87.56 96 PHE A O 1
ATOM 757 N N . CYS A 1 97 ? -1.330 3.061 -12.278 1.00 87.50 97 CYS A N 1
ATOM 758 C CA . CYS A 1 97 ? -1.711 3.216 -13.680 1.00 87.50 97 CYS A CA 1
ATOM 759 C C . CYS A 1 97 ? -1.433 4.631 -14.207 1.00 87.50 97 CYS A C 1
ATOM 761 O O . CYS A 1 97 ? -0.943 4.766 -15.323 1.00 87.50 97 CYS A O 1
ATOM 763 N N . GLN A 1 98 ? -1.710 5.676 -13.421 1.00 84.44 98 GLN A N 1
ATOM 764 C CA . GLN A 1 98 ? -1.475 7.069 -13.833 1.00 84.44 98 GLN A CA 1
ATOM 765 C C . GLN A 1 98 ? 0.013 7.428 -13.877 1.00 84.44 98 GLN A C 1
ATOM 767 O O . GLN A 1 98 ? 0.447 8.248 -14.681 1.00 84.44 98 GLN A O 1
ATOM 772 N N . HIS A 1 99 ? 0.800 6.805 -13.008 1.00 81.00 99 HIS A N 1
ATOM 773 C CA . HIS A 1 99 ? 2.138 7.275 -12.681 1.00 81.00 99 HIS A CA 1
ATOM 774 C C . HIS A 1 99 ? 3.264 6.277 -12.971 1.00 81.00 99 HIS A C 1
ATOM 776 O O . HIS A 1 99 ? 4.449 6.614 -12.890 1.00 81.00 99 HIS A O 1
ATOM 782 N N . GLY A 1 100 ? 2.908 5.038 -13.301 1.00 81.50 100 GLY A N 1
ATOM 783 C CA . GLY A 1 100 ? 3.847 3.946 -13.499 1.00 81.50 100 GLY A CA 1
ATOM 784 C C . GLY A 1 100 ? 4.429 3.399 -12.193 1.00 8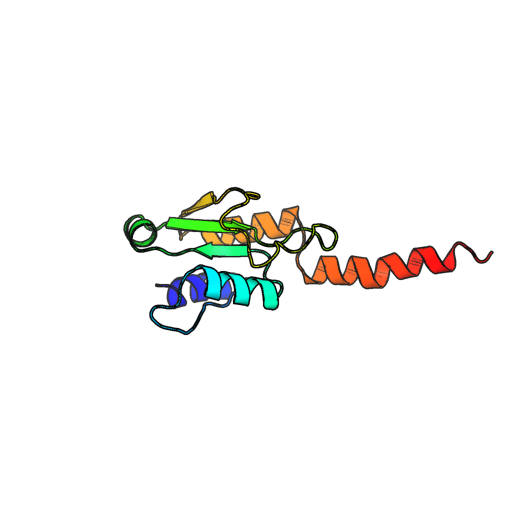1.50 100 GLY A C 1
ATOM 785 O O . GLY A 1 100 ? 4.488 4.050 -11.141 1.00 81.50 100 GLY A O 1
ATOM 786 N N . THR A 1 101 ? 4.901 2.158 -12.269 1.00 83.75 101 THR A N 1
ATOM 787 C CA . THR A 1 101 ? 5.569 1.488 -11.148 1.00 83.75 101 THR A CA 1
ATOM 788 C C . THR A 1 101 ? 7.023 1.942 -11.020 1.00 83.75 101 THR A C 1
ATOM 790 O O . THR A 1 101 ? 7.613 2.492 -11.954 1.00 83.75 101 THR A O 1
ATOM 793 N N . THR A 1 102 ? 7.640 1.660 -9.870 1.00 76.44 102 THR A N 1
ATOM 794 C CA . THR A 1 102 ? 9.082 1.871 -9.669 1.00 76.44 102 THR A CA 1
ATOM 795 C C . THR A 1 102 ? 9.916 1.150 -10.735 1.00 76.44 102 THR A C 1
ATOM 797 O O . THR A 1 102 ? 10.903 1.702 -11.214 1.00 76.44 102 THR A O 1
ATOM 800 N N . LEU A 1 103 ? 9.495 -0.048 -11.159 1.00 79.69 103 LEU A N 1
ATOM 801 C CA . LEU A 1 103 ? 10.169 -0.809 -12.212 1.00 79.69 103 LEU A CA 1
ATOM 802 C C . LEU A 1 103 ? 10.095 -0.097 -13.566 1.00 79.69 103 LEU A C 1
ATOM 804 O O . LEU A 1 103 ? 11.112 0.033 -14.238 1.00 79.69 103 LEU A O 1
ATOM 808 N N . GLU A 1 104 ? 8.914 0.376 -13.962 1.00 82.00 104 GLU A N 1
ATOM 809 C CA . GLU A 1 104 ? 8.733 1.077 -15.239 1.00 82.00 104 GLU A CA 1
ATOM 810 C C . GLU A 1 104 ? 9.552 2.374 -15.284 1.00 82.00 104 GLU A C 1
ATOM 812 O O . GLU A 1 104 ? 10.178 2.687 -16.297 1.00 82.00 104 GLU A O 1
ATOM 817 N N . ARG A 1 105 ? 9.655 3.079 -14.152 1.00 74.81 105 ARG A N 1
ATOM 818 C CA . ARG A 1 105 ? 10.541 4.244 -14.016 1.00 74.81 105 ARG A CA 1
ATOM 819 C C . ARG A 1 105 ? 12.018 3.874 -14.129 1.00 74.81 105 ARG A C 1
ATOM 821 O O . ARG A 1 105 ? 12.758 4.543 -14.847 1.00 74.81 105 ARG A O 1
ATOM 828 N N . MET A 1 106 ? 12.447 2.801 -13.462 1.00 75.31 106 MET A N 1
ATOM 829 C CA . MET A 1 106 ? 13.826 2.317 -13.555 1.00 75.31 106 MET A CA 1
ATOM 830 C C . MET A 1 106 ? 14.177 1.915 -14.990 1.00 75.31 106 MET A C 1
ATOM 832 O O . MET A 1 106 ? 15.230 2.303 -15.490 1.00 75.31 106 MET A O 1
ATOM 836 N N . LYS A 1 107 ? 13.279 1.196 -15.674 1.00 80.06 107 LYS A N 1
ATOM 837 C CA . LYS A 1 107 ? 13.448 0.831 -17.083 1.00 80.06 107 LYS A CA 1
ATOM 838 C C . LYS A 1 107 ? 13.589 2.069 -17.959 1.00 80.06 107 LYS A C 1
ATOM 840 O O . LYS A 1 107 ? 14.544 2.139 -18.720 1.00 80.06 107 LYS A O 1
ATOM 845 N N . ARG A 1 108 ? 12.705 3.063 -17.813 1.00 78.00 108 ARG A N 1
ATOM 846 C CA . ARG A 1 108 ? 12.818 4.326 -18.555 1.00 78.00 108 ARG A CA 1
ATOM 847 C C . ARG A 1 108 ? 14.183 4.973 -18.321 1.00 78.00 108 ARG A C 1
ATOM 849 O O . ARG A 1 108 ? 14.868 5.301 -19.270 1.00 78.00 108 ARG A O 1
ATOM 856 N N . ARG A 1 109 ? 14.668 5.067 -17.083 1.00 72.44 109 ARG A N 1
ATOM 857 C CA . ARG A 1 109 ? 15.998 5.653 -16.847 1.00 72.44 109 ARG A CA 1
ATOM 858 C C . ARG A 1 109 ? 17.122 4.867 -17.519 1.00 72.44 109 ARG A C 1
ATOM 860 O O . ARG A 1 109 ? 17.985 5.463 -18.148 1.00 72.44 109 ARG A O 1
ATOM 867 N N . VAL A 1 110 ? 17.141 3.548 -17.367 1.00 77.81 110 VAL A N 1
ATOM 868 C CA . VAL A 1 110 ? 18.260 2.725 -17.850 1.00 77.81 110 VAL A CA 1
ATOM 869 C C . VAL A 1 110 ? 18.255 2.604 -19.374 1.00 77.81 110 VAL A C 1
ATOM 871 O O . VAL A 1 110 ? 19.311 2.689 -19.992 1.00 77.81 110 VAL A O 1
ATOM 874 N N . PHE A 1 111 ? 17.083 2.428 -19.982 1.00 72.56 111 PHE A N 1
ATOM 875 C CA . PHE A 1 111 ? 16.962 2.143 -21.411 1.00 72.56 111 PHE A CA 1
ATOM 876 C C . PHE A 1 111 ? 16.737 3.393 -22.274 1.00 72.56 111 PHE A C 1
ATOM 878 O O . PHE A 1 111 ? 17.190 3.409 -23.411 1.00 72.56 111 PHE A O 1
ATOM 885 N N . ASP A 1 112 ? 16.112 4.453 -21.755 1.00 63.59 112 ASP A N 1
ATOM 886 C CA . ASP A 1 112 ? 15.867 5.696 -22.512 1.00 63.59 112 ASP A CA 1
ATOM 887 C C . ASP A 1 112 ? 17.128 6.589 -22.532 1.00 63.59 112 ASP A C 1
ATOM 889 O O . ASP A 1 112 ? 17.470 7.173 -23.558 1.00 63.59 112 ASP A O 1
ATOM 893 N N . THR A 1 113 ? 17.942 6.569 -21.464 1.00 52.91 113 THR A N 1
ATOM 894 C CA . THR A 1 113 ? 19.273 7.220 -21.462 1.00 52.91 113 THR A CA 1
ATOM 895 C C . THR A 1 113 ? 20.215 6.614 -22.514 1.00 52.91 113 THR A C 1
ATOM 897 O O . THR A 1 113 ? 21.084 7.309 -23.030 1.00 52.91 113 THR A O 1
ATOM 900 N N . ALA A 1 114 ? 20.031 5.344 -22.898 1.00 48.09 114 ALA A N 1
ATOM 901 C CA . ALA A 1 114 ? 20.835 4.705 -23.944 1.00 48.09 114 ALA A CA 1
ATOM 902 C C . ALA A 1 114 ? 20.528 5.224 -25.367 1.00 48.09 114 ALA A C 1
ATOM 904 O O . ALA A 1 114 ? 21.354 5.056 -26.266 1.00 48.09 114 ALA A O 1
ATOM 905 N N . ALA A 1 115 ? 19.378 5.873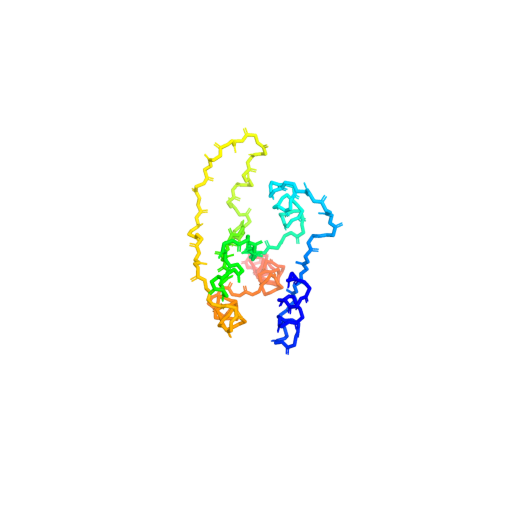 -25.588 1.00 46.50 115 ALA A N 1
ATOM 906 C CA . ALA A 1 115 ? 19.013 6.426 -26.893 1.00 46.50 115 ALA A CA 1
ATOM 907 C C . ALA A 1 115 ? 19.718 7.763 -27.188 1.00 46.50 115 ALA A C 1
ATOM 909 O O . ALA A 1 115 ? 20.102 8.010 -28.328 1.00 46.50 115 ALA A O 1
ATOM 910 N N . VAL A 1 116 ? 19.957 8.596 -26.169 1.00 49.47 116 VAL A N 1
ATOM 911 C CA . VAL A 1 116 ? 20.583 9.923 -26.343 1.00 49.47 116 VAL A CA 1
ATOM 912 C C . VAL A 1 116 ? 22.079 9.822 -26.663 1.00 49.47 116 VAL A C 1
ATOM 914 O O . VAL A 1 116 ? 22.589 10.612 -27.448 1.00 49.47 116 VAL A O 1
ATOM 917 N N . VAL A 1 117 ? 22.790 8.821 -26.133 1.00 51.59 117 VAL A N 1
ATOM 918 C CA . VAL A 1 117 ? 24.247 8.691 -26.356 1.00 51.59 117 VAL A CA 1
ATOM 919 C C . VAL A 1 117 ? 24.588 8.243 -27.787 1.00 51.59 117 VAL A C 1
ATOM 921 O O . VAL A 1 117 ? 25.683 8.507 -28.266 1.00 51.59 117 VAL A O 1
ATOM 924 N N . ASN A 1 118 ? 23.655 7.602 -28.500 1.00 51.38 118 ASN A N 1
ATOM 925 C CA . ASN A 1 118 ? 23.883 7.128 -29.872 1.00 51.38 118 ASN A CA 1
ATOM 926 C C . ASN A 1 118 ? 23.520 8.158 -30.960 1.00 51.38 118 ASN A C 1
ATOM 928 O O . ASN A 1 118 ? 23.710 7.870 -32.139 1.00 51.38 118 ASN A O 1
ATOM 932 N N . ALA A 1 119 ? 22.995 9.333 -30.595 1.00 49.44 119 ALA A N 1
ATOM 933 C CA . ALA A 1 119 ? 22.590 10.369 -31.551 1.00 49.44 119 ALA A CA 1
ATOM 934 C C . ALA A 1 119 ? 23.630 11.494 -31.739 1.00 49.44 119 ALA A C 1
ATOM 936 O O . ALA A 1 119 ? 23.535 12.233 -32.712 1.00 49.44 119 ALA A O 1
ATOM 937 N N . ASP A 1 120 ? 24.636 11.600 -30.864 1.00 47.12 120 ASP A N 1
ATOM 938 C CA . ASP A 1 120 ? 25.688 12.639 -30.910 1.00 47.12 120 ASP A CA 1
ATOM 939 C C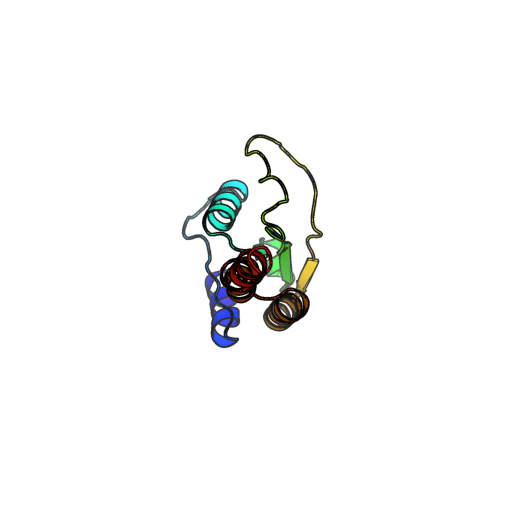 . ASP A 1 120 ? 26.993 12.135 -31.574 1.00 47.12 120 ASP A C 1
ATOM 941 O O . ASP A 1 120 ? 28.097 12.586 -31.281 1.00 47.12 120 ASP A O 1
ATOM 945 N N . GLY A 1 121 ? 26.877 11.125 -32.441 1.00 53.75 121 GLY A N 1
ATOM 946 C CA . GLY A 1 121 ? 28.009 10.423 -33.051 1.00 53.75 121 GLY A CA 1
ATOM 947 C C . GLY A 1 121 ? 27.755 9.965 -34.486 1.00 53.75 121 GLY A C 1
ATOM 948 O O . GLY A 1 121 ? 28.159 8.857 -34.839 1.00 53.75 121 GLY A O 1
ATOM 949 N N . ALA A 1 122 ? 27.073 10.788 -35.288 1.00 40.31 122 ALA A N 1
ATOM 950 C CA . ALA A 1 122 ? 26.920 10.610 -36.734 1.00 40.31 122 ALA A CA 1
ATOM 951 C C . ALA A 1 122 ? 27.313 11.890 -37.481 1.00 40.31 122 ALA A C 1
ATOM 953 O O . ALA A 1 122 ? 26.857 12.975 -37.057 1.00 40.31 122 ALA A O 1
#

Nearest PDB structures (foldseek):
  6o76-assembly1_B  TM=9.107E-01  e=1.129E-04  Homo sapiens
  4x5o-assembly1_B  TM=9.059E-01  e=1.059E-04  Homo sapiens
  4g85-assembly1_A  TM=9.065E-01  e=1.554E-04  Homo sapiens
  5w6m-assembly1_B  TM=9.013E-01  e=1.882E-04  Homo sapiens
  6aa0-assembly1_A  TM=7.237E-01  e=1.995E-03  Toxoplasma gondii ME49

Sequence (122 aa):
ACMSVAGSLWRNGIAAEFFYGAGAKLKKQMDMACQRRIPLLVILGEEELKRNTAKVRQLWYDDDVKRPDTNGEGSAGEKEEEVSLDQLPQVIKAYFCQHGTTLERMKRRVFDTAAVVNADGA

Solvent-accessible surface area (backbone atoms only — not comparable to full-atom values): 7695 Å² total; per-residue (Å²): 109,70,70,59,55,43,49,54,29,47,78,70,74,39,91,72,87,80,84,94,58,89,90,64,54,66,68,63,53,49,51,51,37,55,76,69,67,44,43,68,43,80,47,77,51,74,69,32,54,75,68,50,29,29,35,40,29,61,70,55,90,55,92,85,56,76,75,80,65,96,80,64,89,81,82,93,71,68,73,70,43,81,37,44,62,90,47,42,60,58,52,55,47,53,51,37,68,77,69,50,46,73,64,58,52,49,46,47,57,66,59,52,58,58,56,62,70,69,68,83,74,125

InterPro domains:
  IPR004154 Anticodon-binding [PF03129] (2-94)
  IPR036621 Anticodon-binding domain superfamily [G3DSA:3.40.50.800] (1-103)

Secondary structure (DSSP, 8-state):
-HHHHHHHHHHTT--------TT--HHHHHHHHHHTT-SEEEE--HHHHHTTEEEEEE--S-SSS-PPPTT-S----S-PEEEETTTHHHHHHHHHHHH--HHHHHHIIIIIHHHHTTSS--

Radius of gyration: 17.21 Å; Cα contacts (8 Å, |Δi|>4): 95; chains: 1; bounding box: 42×31×56 Å